Protein AF-A0A927IF12-F1 (afdb_monomer_lite)

Secondary structure (DSSP, 8-state):
-HHHHHHHHHHHHHHHHHHHTGGGHHHHHHTTTS--HHHHHHHHHHHHHHHHHHHHHHHH-TT---SHHHHHHHHHHHHHHHHHHHHHHTT---S---TTTTSS---SSHHHHHHHHHHHHHHHHHHHHHHHHHSS-------------

Structure (mmCIF, N/CA/C/O backbone):
data_AF-A0A927IF12-F1
#
_entry.id   AF-A0A927IF12-F1
#
loop_
_atom_site.group_PDB
_atom_site.id
_atom_site.type_symbol
_atom_site.label_atom_id
_atom_site.label_alt_id
_atom_site.label_comp_id
_atom_site.label_asym_id
_atom_site.label_entity_id
_atom_site.label_seq_id
_atom_site.pdbx_PDB_ins_code
_atom_site.Cartn_x
_atom_site.Cartn_y
_atom_site.Cartn_z
_atom_site.occupancy
_atom_site.B_iso_or_equiv
_atom_site.auth_seq_id
_atom_site.auth_comp_id
_atom_site.auth_asym_id
_atom_site.auth_atom_id
_atom_site.pdbx_PDB_model_num
ATOM 1 N N . MET A 1 1 ? -14.036 -6.854 15.368 1.00 79.25 1 MET A N 1
ATOM 2 C CA . MET A 1 1 ? -12.695 -7.073 15.957 1.00 79.25 1 MET A CA 1
ATOM 3 C C . MET A 1 1 ? -11.821 -7.892 15.028 1.00 79.25 1 MET A C 1
ATOM 5 O O . MET A 1 1 ? -10.801 -7.365 14.615 1.00 79.25 1 MET A O 1
ATOM 9 N N . VAL A 1 2 ? -12.256 -9.092 14.623 1.00 87.38 2 VAL A N 1
ATOM 10 C CA . VAL A 1 2 ? -11.513 -9.970 13.695 1.00 87.38 2 VAL A CA 1
ATOM 11 C C . VAL A 1 2 ? -11.032 -9.235 12.442 1.00 87.38 2 VAL A C 1
ATOM 13 O O . VAL A 1 2 ? -9.841 -9.237 12.179 1.00 87.38 2 VAL A O 1
ATOM 16 N N . LEU A 1 3 ? -11.915 -8.502 11.750 1.00 88.00 3 LEU A N 1
ATOM 17 C CA . LEU A 1 3 ? -11.535 -7.744 10.548 1.00 88.00 3 LEU A CA 1
ATOM 18 C C . LEU A 1 3 ? -10.362 -6.779 10.784 1.00 88.00 3 LEU A C 1
ATOM 20 O O . LEU A 1 3 ? -9.458 -6.708 9.969 1.00 88.00 3 LEU A O 1
ATOM 24 N N . ARG A 1 4 ? -10.350 -6.055 11.909 1.00 89.75 4 ARG A N 1
ATOM 25 C CA . ARG A 1 4 ? -9.255 -5.125 12.226 1.00 89.75 4 ARG A CA 1
ATOM 26 C C . ARG A 1 4 ? -7.958 -5.867 12.510 1.00 89.75 4 ARG A C 1
ATOM 28 O O . ARG A 1 4 ? -6.923 -5.412 12.063 1.00 89.75 4 ARG A O 1
ATOM 35 N N . LEU A 1 5 ? -8.014 -7.002 13.204 1.00 92.31 5 LEU A N 1
ATOM 36 C CA . LEU A 1 5 ? -6.824 -7.819 13.436 1.00 92.31 5 LEU A CA 1
ATOM 37 C C . LEU A 1 5 ? -6.264 -8.359 12.120 1.00 92.31 5 LEU A C 1
ATOM 39 O O . LEU A 1 5 ? -5.083 -8.189 11.871 1.00 92.31 5 LEU A O 1
ATOM 43 N N . VAL A 1 6 ? -7.119 -8.910 11.252 1.00 93.75 6 VAL A N 1
ATOM 44 C CA . VAL A 1 6 ? -6.713 -9.411 9.929 1.00 93.75 6 VAL A CA 1
ATOM 45 C C . VAL A 1 6 ? -6.096 -8.294 9.088 1.00 93.75 6 VAL A C 1
ATOM 47 O O . VAL A 1 6 ? -4.975 -8.442 8.615 1.00 93.75 6 VAL A O 1
ATOM 50 N N . LEU A 1 7 ? -6.781 -7.154 8.948 1.00 92.31 7 LEU A N 1
ATOM 51 C CA . LEU A 1 7 ? -6.256 -6.006 8.200 1.00 92.31 7 LEU A CA 1
ATOM 52 C C . LEU A 1 7 ? -4.972 -5.458 8.827 1.00 92.31 7 LEU A C 1
ATOM 54 O O . LEU A 1 7 ? -4.046 -5.103 8.108 1.00 92.31 7 LEU A O 1
ATOM 58 N N . GLY A 1 8 ? -4.908 -5.423 10.158 1.00 93.38 8 GLY A N 1
ATOM 59 C CA . GLY A 1 8 ? -3.729 -5.024 10.912 1.00 93.38 8 GLY A CA 1
ATOM 60 C C . GLY A 1 8 ? -2.528 -5.908 10.596 1.00 93.38 8 GLY A C 1
ATOM 61 O O . GLY A 1 8 ? -1.473 -5.398 10.242 1.00 93.38 8 GLY A O 1
ATOM 62 N N . THR A 1 9 ? -2.709 -7.229 10.643 1.00 95.12 9 THR A N 1
ATOM 63 C CA . THR A 1 9 ? -1.673 -8.206 10.294 1.00 95.12 9 THR A CA 1
ATOM 64 C C . THR A 1 9 ? -1.220 -8.044 8.850 1.00 95.12 9 THR A C 1
ATOM 66 O O . THR A 1 9 ? -0.019 -7.997 8.607 1.00 95.12 9 THR A O 1
ATOM 69 N N . VAL A 1 10 ? -2.155 -7.922 7.903 1.00 94.62 10 VAL A N 1
ATOM 70 C CA . VAL A 1 10 ? -1.831 -7.774 6.476 1.00 94.62 10 VAL A CA 1
ATOM 71 C C . VAL A 1 10 ? -1.027 -6.498 6.229 1.00 94.62 10 VAL A C 1
ATOM 73 O O . VAL A 1 10 ? 0.057 -6.577 5.667 1.00 94.62 10 VAL A O 1
ATOM 76 N N . PHE A 1 11 ? -1.496 -5.342 6.705 1.00 95.12 11 PHE A N 1
ATOM 77 C CA . PHE A 1 11 ? -0.823 -4.060 6.466 1.00 95.12 11 PHE A CA 1
ATOM 78 C C . PHE A 1 11 ? 0.522 -3.965 7.191 1.00 95.12 11 PHE A C 1
ATOM 80 O O . PHE A 1 11 ? 1.476 -3.415 6.654 1.00 95.12 11 PHE A O 1
ATOM 87 N N . THR A 1 12 ? 0.644 -4.540 8.390 1.00 95.69 12 THR A N 1
ATOM 88 C CA . THR A 1 12 ? 1.947 -4.633 9.056 1.00 95.69 12 THR A CA 1
ATOM 89 C C . THR A 1 12 ? 2.901 -5.554 8.294 1.00 95.69 12 THR A C 1
ATOM 91 O O . THR A 1 12 ? 4.072 -5.213 8.161 1.00 95.69 12 THR A O 1
ATOM 94 N N . ALA A 1 13 ? 2.431 -6.684 7.759 1.00 94.88 13 ALA A N 1
ATOM 95 C CA . ALA A 1 13 ? 3.263 -7.569 6.946 1.00 94.88 13 ALA A CA 1
ATOM 96 C C . ALA A 1 13 ? 3.709 -6.906 5.629 1.00 94.88 13 ALA A C 1
ATOM 98 O O . ALA A 1 13 ? 4.876 -7.032 5.264 1.00 94.88 13 ALA A O 1
ATOM 99 N N . MET A 1 14 ? 2.817 -6.160 4.965 1.00 95.00 14 MET A N 1
ATOM 100 C CA . MET A 1 14 ? 3.139 -5.344 3.787 1.00 95.00 14 MET A CA 1
ATOM 101 C C . MET A 1 14 ? 4.252 -4.342 4.104 1.00 95.00 14 MET A C 1
ATOM 103 O O . MET A 1 14 ? 5.325 -4.417 3.507 1.00 95.00 14 MET A O 1
ATOM 107 N N . ALA A 1 15 ? 4.057 -3.508 5.131 1.00 94.44 15 ALA A N 1
ATOM 108 C CA . ALA A 1 15 ? 5.033 -2.503 5.538 1.00 94.44 15 A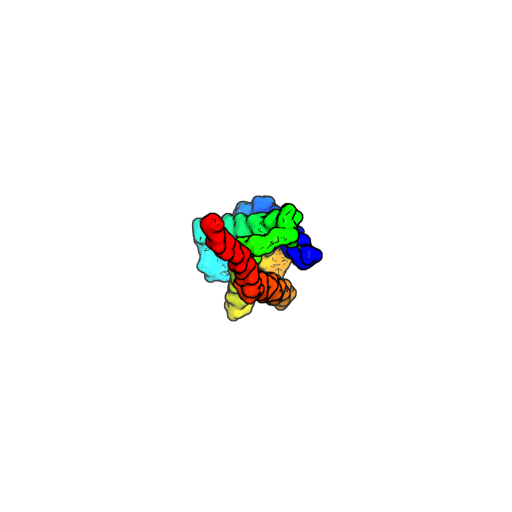LA A CA 1
ATOM 109 C C . ALA A 1 15 ? 6.395 -3.111 5.897 1.00 94.44 15 ALA A C 1
ATOM 111 O O . ALA A 1 15 ? 7.431 -2.557 5.543 1.00 94.44 15 ALA A O 1
ATOM 112 N N . VAL A 1 16 ? 6.415 -4.254 6.593 1.00 95.19 16 VAL A N 1
ATOM 113 C CA . VAL A 1 16 ? 7.663 -4.957 6.931 1.00 95.19 16 VAL A CA 1
ATOM 114 C C . VAL A 1 16 ? 8.372 -5.451 5.670 1.00 95.19 16 VAL A C 1
ATOM 116 O O . VAL A 1 16 ? 9.579 -5.249 5.547 1.00 95.19 16 VAL A O 1
ATOM 119 N N . GLY A 1 17 ? 7.642 -6.048 4.723 1.00 92.19 17 GLY A N 1
ATOM 120 C CA . GLY A 1 17 ? 8.201 -6.486 3.442 1.00 92.19 17 GLY A CA 1
ATOM 121 C C . GLY A 1 17 ? 8.776 -5.320 2.636 1.00 92.19 17 GLY A C 1
ATOM 122 O O . GLY A 1 17 ? 9.925 -5.375 2.201 1.00 92.19 17 GLY A O 1
ATOM 123 N N . GLN A 1 18 ? 8.017 -4.229 2.520 1.00 93.56 18 GLN A N 1
ATOM 124 C CA . GLN A 1 18 ? 8.438 -3.014 1.822 1.00 93.56 18 GLN A CA 1
ATOM 125 C C . GLN A 1 18 ? 9.640 -2.332 2.493 1.00 93.56 18 GLN A C 1
ATOM 127 O O . GLN A 1 18 ? 10.527 -1.840 1.799 1.00 93.56 18 GLN A O 1
ATOM 132 N N . LEU A 1 19 ? 9.705 -2.315 3.831 1.00 93.56 19 LEU A N 1
ATOM 133 C CA . LEU A 1 19 ? 10.829 -1.742 4.575 1.00 93.56 19 LEU A CA 1
ATOM 134 C C . LEU A 1 19 ? 12.099 -2.586 4.408 1.00 93.56 19 LEU A C 1
ATOM 136 O O . LEU A 1 19 ? 13.183 -2.039 4.216 1.00 93.56 19 LEU A O 1
ATOM 140 N N . ALA A 1 20 ? 11.966 -3.914 4.433 1.00 93.88 20 ALA A N 1
ATOM 141 C CA . ALA A 1 20 ? 13.078 -4.829 4.191 1.00 93.88 20 ALA A CA 1
ATOM 142 C C . ALA A 1 20 ? 13.621 -4.716 2.753 1.00 93.88 20 ALA A C 1
ATOM 144 O O . ALA A 1 20 ? 14.822 -4.862 2.540 1.00 93.88 20 ALA A O 1
ATOM 145 N N . SER A 1 21 ? 12.766 -4.384 1.780 1.00 91.62 21 SER A N 1
ATOM 146 C CA . SER A 1 21 ? 13.153 -4.148 0.385 1.00 91.62 21 SER A CA 1
ATOM 147 C C . SER A 1 21 ? 13.143 -2.667 -0.012 1.00 91.62 21 SER A C 1
ATOM 149 O O . SER A 1 21 ? 12.916 -2.349 -1.182 1.00 91.62 21 SER A O 1
ATOM 151 N N . PHE A 1 22 ? 13.372 -1.746 0.933 1.00 92.00 22 PHE A N 1
ATOM 152 C CA . PHE A 1 22 ? 13.194 -0.309 0.693 1.00 92.00 22 PHE A CA 1
ATOM 153 C C . PHE A 1 22 ? 14.011 0.208 -0.499 1.00 92.00 22 PHE A C 1
ATOM 155 O O . PHE A 1 22 ? 13.519 1.025 -1.269 1.00 92.00 22 PHE A O 1
ATOM 162 N N . GLY A 1 23 ? 15.225 -0.316 -0.700 1.00 90.06 23 GLY A N 1
ATOM 163 C CA . GLY A 1 23 ? 16.083 0.069 -1.826 1.00 90.06 23 GLY A CA 1
ATOM 164 C C . GLY A 1 23 ? 15.481 -0.210 -3.210 1.00 90.06 23 GLY A C 1
ATOM 165 O O . GLY A 1 23 ? 15.784 0.518 -4.145 1.00 90.06 23 GLY A O 1
ATOM 166 N N . ALA A 1 24 ? 14.601 -1.209 -3.333 1.00 90.31 24 ALA A N 1
ATOM 167 C CA . ALA A 1 24 ? 13.941 -1.576 -4.590 1.00 90.31 24 ALA A CA 1
ATOM 168 C C . ALA A 1 24 ? 12.571 -0.894 -4.778 1.00 90.31 24 ALA A C 1
ATOM 170 O O . ALA A 1 24 ? 12.043 -0.853 -5.886 1.00 90.31 24 ALA A O 1
ATOM 171 N N . MET A 1 25 ? 11.978 -0.346 -3.710 1.00 91.00 25 MET A N 1
ATOM 172 C CA . MET A 1 25 ? 10.635 0.244 -3.760 1.00 91.00 25 MET A CA 1
ATOM 173 C C . MET A 1 25 ? 10.495 1.413 -4.748 1.00 91.00 25 MET A C 1
ATOM 175 O O . MET A 1 25 ? 9.490 1.440 -5.45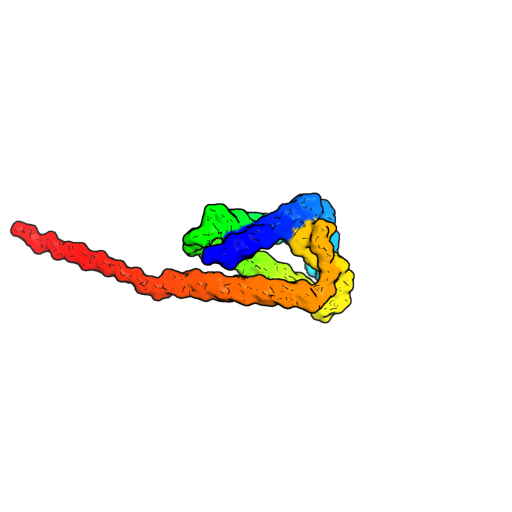7 1.00 91.00 25 MET A O 1
ATOM 179 N N . PRO A 1 26 ? 11.445 2.365 -4.852 1.00 92.12 26 PRO A N 1
ATOM 180 C CA . PRO A 1 26 ? 11.329 3.452 -5.821 1.00 92.12 26 PRO A CA 1
ATOM 181 C C . PRO A 1 26 ? 11.270 2.955 -7.267 1.00 92.12 26 PRO A C 1
ATOM 183 O O . PRO A 1 26 ? 10.508 3.501 -8.054 1.00 92.12 26 PRO A O 1
ATOM 186 N N . GLU A 1 27 ? 12.025 1.908 -7.605 1.00 91.31 27 GLU A N 1
ATOM 187 C CA . GLU A 1 27 ? 12.020 1.307 -8.943 1.00 91.31 27 GLU A CA 1
ATOM 188 C C . GLU A 1 27 ? 10.704 0.569 -9.220 1.00 91.31 27 GLU A C 1
ATOM 190 O O . GLU A 1 27 ? 10.095 0.761 -10.270 1.00 91.31 27 GLU A O 1
ATOM 195 N N . ILE A 1 28 ? 10.197 -0.181 -8.234 1.00 91.00 28 ILE A N 1
ATOM 196 C CA . ILE A 1 28 ? 8.878 -0.829 -8.312 1.00 91.00 28 ILE A CA 1
ATOM 197 C C . ILE A 1 28 ? 7.769 0.209 -8.538 1.00 91.00 28 ILE A C 1
ATOM 199 O O . ILE A 1 28 ? 6.886 0.007 -9.366 1.00 91.00 28 ILE A O 1
ATOM 203 N N . LEU A 1 29 ? 7.807 1.337 -7.823 1.00 91.56 29 LEU A N 1
ATOM 204 C CA . LEU A 1 29 ? 6.822 2.409 -7.986 1.00 91.56 29 LEU A CA 1
ATOM 205 C C . LEU A 1 29 ? 7.015 3.198 -9.287 1.00 91.56 29 LEU A C 1
ATOM 207 O O . LEU A 1 29 ? 6.030 3.661 -9.858 1.00 91.56 29 LEU A O 1
ATOM 211 N N . ALA A 1 30 ? 8.247 3.328 -9.778 1.00 92.06 30 ALA A N 1
ATOM 212 C CA . ALA A 1 30 ? 8.529 3.942 -11.071 1.00 92.06 30 ALA A CA 1
ATOM 213 C C . ALA A 1 30 ? 8.000 3.097 -12.241 1.00 92.06 30 ALA A C 1
ATOM 215 O O . ALA A 1 30 ? 7.563 3.665 -13.238 1.00 92.06 30 ALA A O 1
ATOM 216 N N . ALA A 1 31 ? 7.922 1.767 -12.097 1.00 91.19 31 ALA A N 1
ATOM 217 C CA . ALA A 1 31 ? 7.326 0.873 -13.099 1.00 91.19 31 ALA A CA 1
ATOM 218 C C . ALA A 1 31 ? 5.832 1.148 -13.366 1.00 91.19 31 ALA A C 1
ATOM 220 O O . ALA A 1 31 ? 5.287 0.720 -14.380 1.00 91.19 31 ALA A O 1
ATOM 221 N N . TYR A 1 32 ? 5.161 1.876 -12.470 1.00 89.62 32 TYR A N 1
ATOM 222 C CA . TYR A 1 32 ? 3.794 2.349 -12.678 1.00 89.62 32 TYR A CA 1
ATOM 223 C C . TYR A 1 32 ? 3.707 3.609 -13.557 1.00 89.62 32 TYR A C 1
ATOM 225 O O . TYR A 1 32 ? 2.595 4.024 -13.879 1.00 89.62 32 TYR A O 1
ATOM 233 N N . GLU A 1 33 ? 4.835 4.229 -13.926 1.00 91.56 33 GLU A N 1
ATOM 234 C CA . GLU A 1 33 ? 4.924 5.407 -14.807 1.00 91.56 33 GLU A CA 1
ATOM 235 C C . GLU A 1 33 ? 4.048 6.596 -14.345 1.00 91.56 33 GLU A C 1
ATOM 237 O O . GLU A 1 33 ? 3.410 7.299 -15.138 1.00 91.56 33 GLU A O 1
ATOM 242 N N . VAL A 1 34 ? 3.956 6.799 -13.025 1.00 90.06 34 VAL A N 1
ATOM 243 C CA . VAL A 1 34 ? 3.249 7.944 -12.408 1.00 90.06 34 VAL A CA 1
ATOM 244 C C . VAL A 1 34 ? 4.223 8.905 -11.735 1.00 90.06 34 VAL A C 1
ATOM 246 O O . VAL A 1 34 ? 4.025 10.118 -11.776 1.00 90.06 34 VAL A O 1
ATOM 249 N N . VAL A 1 35 ? 5.261 8.370 -11.095 1.00 90.12 35 VAL A N 1
ATOM 250 C CA . VAL A 1 35 ? 6.277 9.130 -10.364 1.00 90.12 35 VAL A CA 1
ATOM 251 C C . VAL A 1 35 ? 7.652 8.534 -10.624 1.00 90.12 35 VAL A C 1
ATOM 253 O O . VAL A 1 35 ? 7.784 7.324 -10.771 1.00 90.12 35 VAL A O 1
ATOM 256 N N . GLU A 1 36 ? 8.681 9.376 -10.621 1.00 90.25 36 GLU A N 1
ATOM 257 C CA . GLU A 1 36 ? 10.068 8.968 -10.853 1.00 90.25 36 GLU A CA 1
ATOM 258 C C . GLU A 1 36 ? 11.013 9.610 -9.828 1.00 90.25 36 GLU A C 1
ATOM 260 O O . GLU A 1 36 ? 10.677 10.594 -9.156 1.00 90.25 36 GLU A O 1
ATOM 265 N N . GLY A 1 37 ? 12.215 9.040 -9.697 1.00 90.31 37 GLY A N 1
ATOM 266 C CA . GLY A 1 37 ? 13.291 9.576 -8.863 1.00 90.31 37 GLY A CA 1
ATOM 267 C C . GLY A 1 37 ? 12.859 9.852 -7.418 1.00 90.31 37 GLY A C 1
ATOM 268 O O . GLY A 1 37 ? 12.282 9.000 -6.743 1.00 90.31 37 GLY A O 1
ATOM 269 N N . GLY A 1 38 ? 13.123 11.068 -6.930 1.00 90.12 38 GLY A N 1
ATOM 270 C CA . GLY A 1 38 ? 12.808 11.455 -5.550 1.00 90.12 38 GLY A CA 1
ATOM 271 C C . GLY A 1 38 ? 11.315 11.390 -5.197 1.00 90.12 38 GLY A C 1
ATOM 272 O O . GLY A 1 38 ? 10.978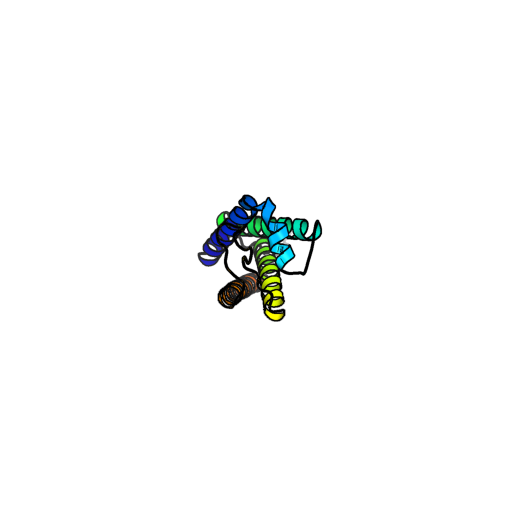 11.117 -4.044 1.00 90.12 38 GLY A O 1
ATOM 273 N N . ALA A 1 39 ? 10.417 11.581 -6.170 1.00 92.12 39 ALA A N 1
ATOM 274 C CA . ALA A 1 39 ? 8.975 11.481 -5.944 1.00 92.12 39 ALA A CA 1
ATOM 275 C C . ALA A 1 39 ? 8.535 10.029 -5.695 1.00 92.12 39 ALA A C 1
ATOM 277 O O . ALA A 1 39 ? 7.702 9.787 -4.822 1.00 92.12 39 ALA A O 1
ATOM 278 N N . ALA A 1 40 ? 9.143 9.062 -6.392 1.00 91.25 40 ALA A N 1
ATOM 279 C CA . ALA A 1 40 ? 8.910 7.638 -6.150 1.00 91.25 40 ALA A CA 1
ATOM 280 C C . ALA A 1 40 ? 9.386 7.223 -4.749 1.00 91.25 40 ALA A C 1
ATOM 282 O O . ALA A 1 40 ? 8.675 6.517 -4.035 1.00 91.25 40 ALA A O 1
ATOM 283 N N . THR A 1 41 ? 10.534 7.738 -4.297 1.00 93.12 41 THR A N 1
ATOM 284 C CA . THR A 1 41 ? 11.017 7.512 -2.926 1.00 93.12 41 THR A CA 1
ATOM 285 C C . THR A 1 41 ? 10.077 8.107 -1.880 1.00 93.12 41 THR A C 1
ATOM 287 O O . THR A 1 41 ? 9.747 7.444 -0.898 1.00 93.12 41 THR A O 1
ATOM 290 N N . ALA A 1 42 ? 9.605 9.341 -2.079 1.00 94.75 42 ALA A N 1
ATOM 291 C CA . ALA A 1 42 ? 8.645 9.965 -1.170 1.00 94.75 42 ALA A CA 1
ATOM 292 C C . ALA A 1 42 ? 7.323 9.179 -1.103 1.00 94.75 42 ALA A C 1
ATOM 294 O O . ALA A 1 42 ? 6.760 9.000 -0.018 1.00 94.75 42 ALA A O 1
ATOM 295 N N . LEU A 1 43 ? 6.849 8.665 -2.243 1.00 92.94 43 LEU A N 1
ATOM 296 C CA . LEU A 1 43 ? 5.676 7.797 -2.304 1.00 92.94 43 LEU A CA 1
ATOM 297 C C . LEU A 1 43 ? 5.907 6.477 -1.554 1.00 92.94 43 LEU A C 1
ATOM 299 O O . LEU A 1 43 ? 5.054 6.097 -0.754 1.00 92.94 43 LEU A O 1
ATOM 303 N N . ALA A 1 44 ? 7.067 5.831 -1.730 1.00 93.88 44 ALA A N 1
ATOM 304 C CA . ALA A 1 44 ? 7.431 4.618 -0.995 1.00 93.88 44 ALA A CA 1
ATOM 305 C C . ALA A 1 44 ? 7.401 4.849 0.520 1.00 93.88 44 ALA A C 1
ATOM 307 O O . ALA A 1 44 ? 6.744 4.111 1.249 1.00 93.88 44 ALA A O 1
ATOM 308 N N . VAL A 1 45 ? 8.049 5.917 0.999 1.00 95.75 45 VAL A N 1
ATOM 309 C CA . VAL A 1 45 ? 8.041 6.280 2.425 1.00 95.75 45 VAL A CA 1
ATOM 310 C C . VAL A 1 45 ? 6.615 6.519 2.926 1.00 95.75 45 VAL A C 1
ATOM 312 O O . VAL A 1 45 ? 6.262 6.060 4.011 1.00 95.75 45 VAL A O 1
ATOM 315 N N . THR A 1 46 ? 5.785 7.208 2.138 1.00 95.12 46 THR A N 1
ATOM 316 C CA . THR A 1 46 ? 4.393 7.519 2.498 1.00 95.12 46 THR A CA 1
ATOM 317 C C . THR A 1 46 ? 3.542 6.256 2.628 1.00 95.12 46 THR A C 1
ATOM 319 O O . THR A 1 46 ? 2.808 6.122 3.609 1.00 95.12 46 THR A O 1
ATOM 322 N N . LEU A 1 47 ? 3.656 5.328 1.674 1.00 93.81 47 LEU A N 1
ATOM 323 C CA . LEU A 1 47 ? 2.944 4.049 1.699 1.00 93.81 47 LEU A CA 1
ATOM 324 C C . LEU A 1 47 ? 3.379 3.208 2.902 1.00 93.81 47 LEU A C 1
ATOM 326 O O . LEU A 1 47 ? 2.532 2.868 3.725 1.00 93.81 47 LEU A O 1
ATOM 330 N N . ILE A 1 48 ? 4.687 2.997 3.082 1.00 95.06 48 ILE A N 1
ATOM 331 C CA . ILE A 1 48 ? 5.240 2.208 4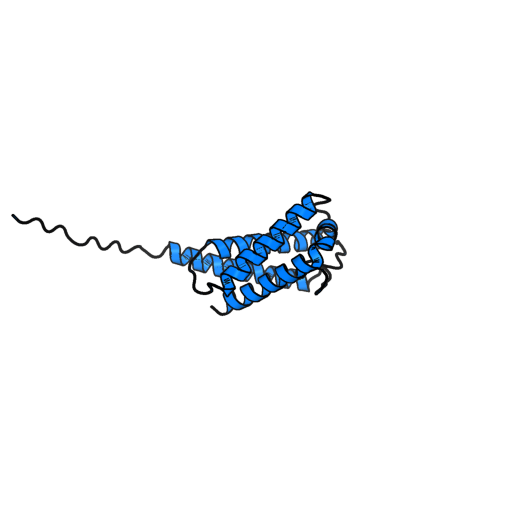.194 1.00 95.06 48 ILE A CA 1
ATOM 332 C C . ILE A 1 48 ? 4.810 2.785 5.543 1.00 95.06 48 ILE A C 1
ATOM 334 O O . ILE A 1 48 ? 4.349 2.060 6.427 1.00 95.06 48 ILE A O 1
ATOM 338 N N . ALA A 1 49 ? 4.939 4.103 5.722 1.00 96.12 49 ALA A N 1
ATOM 339 C CA . ALA A 1 49 ? 4.555 4.759 6.964 1.00 96.12 49 ALA A CA 1
ATOM 340 C C . ALA A 1 49 ? 3.046 4.642 7.214 1.00 96.12 49 ALA A C 1
ATOM 342 O O . ALA A 1 49 ? 2.632 4.328 8.330 1.00 96.12 49 ALA A O 1
ATOM 343 N N . GLY A 1 50 ? 2.222 4.865 6.187 1.00 94.12 50 GLY A N 1
ATOM 344 C CA . GLY A 1 50 ? 0.771 4.729 6.278 1.00 94.12 50 GLY A CA 1
ATOM 345 C C . GLY A 1 50 ? 0.353 3.313 6.670 1.00 94.12 50 GLY A C 1
ATOM 346 O O . GLY A 1 50 ? -0.426 3.142 7.612 1.00 94.12 50 GLY A O 1
ATOM 347 N N . GLU A 1 51 ? 0.919 2.310 6.001 1.00 95.88 51 GLU A N 1
ATOM 348 C CA . GLU A 1 51 ? 0.667 0.896 6.259 1.00 95.88 51 GLU A CA 1
ATOM 349 C C . GLU A 1 51 ? 1.076 0.475 7.665 1.00 95.88 51 GLU A C 1
ATOM 351 O O . GLU A 1 51 ? 0.286 -0.138 8.390 1.00 95.88 51 GLU A O 1
ATOM 356 N N . LEU A 1 52 ? 2.279 0.865 8.091 1.00 95.12 52 LEU A N 1
ATOM 357 C CA . LEU A 1 52 ? 2.789 0.542 9.415 1.00 95.12 52 LEU A CA 1
ATOM 358 C C . LEU A 1 52 ? 1.938 1.199 10.505 1.00 95.12 52 LEU A C 1
ATOM 360 O O . LEU A 1 52 ? 1.545 0.536 11.467 1.00 95.12 52 LEU A O 1
ATOM 364 N N . LEU A 1 53 ? 1.603 2.483 10.343 1.00 94.62 53 LEU A N 1
ATOM 365 C CA . LEU A 1 53 ? 0.791 3.226 11.305 1.00 94.62 53 LEU A CA 1
ATOM 366 C C . LEU A 1 53 ? -0.603 2.617 11.452 1.00 94.62 53 LEU A C 1
ATOM 368 O O . LEU A 1 53 ? -1.032 2.356 12.578 1.00 94.62 53 LEU A O 1
ATOM 372 N N . CYS A 1 54 ? -1.327 2.373 10.352 1.00 93.69 54 CYS A N 1
ATOM 373 C CA . CYS A 1 54 ? -2.665 1.792 10.465 1.00 93.69 54 CYS A CA 1
ATOM 374 C C . CYS A 1 54 ? -2.626 0.319 10.888 1.00 93.69 54 CYS A C 1
ATOM 376 O O . CYS A 1 54 ? -3.467 -0.097 11.689 1.00 93.69 54 CYS A O 1
ATOM 378 N N . GLY A 1 55 ? -1.635 -0.443 10.416 1.00 92.81 55 GLY A N 1
ATOM 379 C CA . GLY A 1 55 ? -1.448 -1.850 10.747 1.00 92.81 55 GLY A CA 1
ATOM 380 C C . GLY A 1 55 ? -1.210 -2.052 12.242 1.00 92.81 55 GLY A C 1
ATOM 381 O O . GLY A 1 55 ? -2.005 -2.704 12.927 1.00 92.81 55 GLY A O 1
ATOM 382 N N . LEU A 1 56 ? -0.191 -1.376 12.786 1.00 94.69 56 LEU A N 1
ATOM 383 C CA . LEU A 1 56 ? 0.125 -1.424 14.214 1.00 94.69 56 LEU A CA 1
ATOM 384 C C . LEU A 1 56 ? -1.021 -0.885 15.066 1.00 94.69 56 LEU A C 1
ATOM 386 O O . LEU A 1 56 ? -1.319 -1.449 16.117 1.00 94.69 56 LEU A O 1
ATOM 390 N N . TRP A 1 57 ? -1.715 0.168 14.625 1.00 93.25 57 TRP A N 1
ATOM 391 C CA . TRP A 1 57 ? -2.859 0.679 15.375 1.00 93.25 57 TRP A CA 1
ATOM 392 C C . TRP A 1 57 ? -3.986 -0.350 15.473 1.00 93.25 57 TRP A C 1
ATOM 394 O O . TRP A 1 57 ? -4.563 -0.537 16.548 1.00 93.25 57 TRP A O 1
ATOM 404 N N . PHE A 1 58 ? -4.315 -1.033 14.375 1.00 92.00 58 PHE A N 1
ATOM 405 C CA . PHE A 1 58 ? -5.343 -2.067 14.393 1.00 92.00 58 PHE A CA 1
ATOM 406 C C . PHE A 1 58 ? -4.941 -3.300 15.209 1.00 92.00 58 PHE A C 1
ATOM 408 O O . PHE A 1 58 ? -5.821 -3.895 15.835 1.00 92.00 58 PHE A O 1
ATOM 415 N N . LEU A 1 59 ? -3.651 -3.642 15.269 1.00 92.88 59 LEU A N 1
ATOM 416 C CA . LEU A 1 59 ? -3.133 -4.746 16.085 1.00 92.88 59 LEU A CA 1
ATOM 417 C C . LEU A 1 59 ? -3.071 -4.412 17.579 1.00 9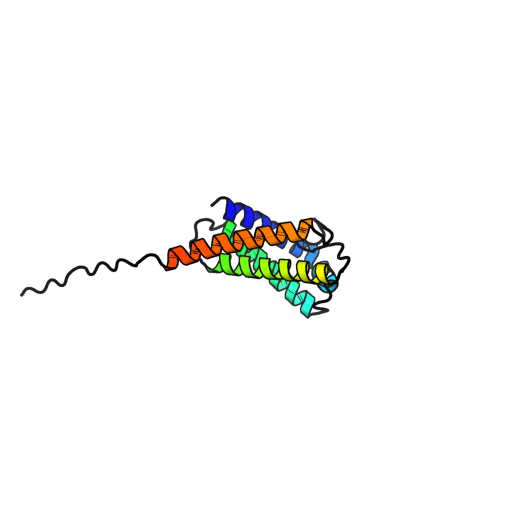2.88 59 LEU A C 1
ATOM 419 O O . LEU A 1 59 ? -3.546 -5.186 18.407 1.00 92.88 59 LEU A O 1
ATOM 423 N N . LEU A 1 60 ? -2.522 -3.249 17.933 1.00 92.38 60 LEU A N 1
ATOM 424 C CA . LEU A 1 60 ? -2.317 -2.837 19.324 1.00 92.38 60 LEU A CA 1
ATOM 425 C C . LEU A 1 60 ? -3.602 -2.318 19.971 1.00 92.38 60 LEU A C 1
ATOM 427 O O . LEU A 1 60 ? -3.803 -2.452 21.178 1.00 92.38 60 LEU A O 1
ATOM 431 N N . ARG A 1 61 ? -4.488 -1.695 19.186 1.00 88.75 61 ARG A N 1
ATOM 432 C CA . ARG A 1 61 ? -5.738 -1.097 19.675 1.00 88.75 61 ARG A CA 1
ATOM 433 C C . ARG A 1 61 ? -6.947 -1.499 18.818 1.00 88.75 61 ARG A C 1
ATOM 435 O O . ARG A 1 61 ? -7.702 -0.626 18.375 1.00 88.75 61 ARG A O 1
ATOM 442 N N . PRO A 1 62 ? -7.243 -2.805 18.661 1.00 82.94 62 PRO A N 1
ATOM 443 C CA . PRO A 1 62 ? -8.328 -3.290 17.800 1.00 82.94 62 PRO A CA 1
ATOM 444 C C . PRO A 1 62 ? -9.703 -2.765 18.229 1.00 82.94 62 PRO A C 1
ATOM 446 O O . PRO A 1 62 ? -10.593 -2.572 17.395 1.00 82.94 62 PRO A O 1
ATOM 449 N N . ARG A 1 63 ? -9.871 -2.486 19.529 1.00 80.19 63 ARG A N 1
ATOM 450 C CA . ARG A 1 63 ? -11.103 -1.958 20.132 1.00 80.19 63 ARG A CA 1
ATOM 451 C C . ARG A 1 63 ? -11.268 -0.441 20.037 1.00 80.19 63 ARG A C 1
ATOM 453 O O . ARG A 1 63 ? -12.329 0.060 20.385 1.00 80.19 63 ARG A O 1
ATOM 460 N N . SER A 1 64 ? -10.265 0.295 19.561 1.00 78.88 64 SER A N 1
ATOM 461 C CA . SER A 1 64 ? -10.319 1.759 19.534 1.00 78.88 64 SER A CA 1
ATOM 462 C C . SER A 1 64 ? -11.394 2.287 18.578 1.00 78.88 64 SER A C 1
ATOM 464 O O . SER A 1 64 ? -11.450 1.897 17.412 1.00 78.88 64 SER A O 1
ATOM 466 N N . SER A 1 65 ? -12.215 3.229 19.035 1.00 74.38 65 SER A N 1
ATOM 467 C CA . SER A 1 65 ? -13.175 3.958 18.189 1.00 74.38 65 SER A CA 1
ATOM 468 C C . SER A 1 65 ? -12.530 5.109 17.402 1.00 74.38 65 SER A C 1
ATOM 470 O O . SER A 1 65 ? -13.234 5.908 16.784 1.00 74.38 65 SER A O 1
ATOM 472 N N . ALA A 1 66 ? -11.195 5.218 17.420 1.00 82.62 66 ALA A N 1
ATOM 473 C CA . ALA A 1 66 ? -10.471 6.255 16.698 1.00 82.62 66 ALA A CA 1
ATOM 474 C C . ALA A 1 66 ? -10.754 6.180 15.190 1.00 82.62 66 ALA A C 1
ATOM 476 O O . ALA A 1 66 ? -10.683 5.117 14.570 1.00 82.62 66 ALA A O 1
ATOM 477 N N . ARG A 1 67 ? -11.058 7.340 14.601 1.00 86.25 67 ARG A N 1
ATOM 478 C CA . ARG A 1 67 ? -11.351 7.479 13.166 1.00 86.25 67 ARG A CA 1
ATOM 479 C C . ARG A 1 67 ? -10.079 7.523 12.323 1.00 86.25 67 ARG A C 1
ATOM 481 O O . ARG A 1 67 ? -10.082 7.050 11.195 1.00 86.25 67 ARG A O 1
ATOM 488 N N . THR A 1 68 ? -9.000 8.058 12.889 1.00 88.69 68 THR A N 1
ATOM 489 C CA . THR A 1 68 ? -7.696 8.244 12.242 1.00 88.69 68 THR A CA 1
ATOM 490 C C . THR A 1 68 ? -7.157 6.987 11.548 1.00 88.69 68 THR A C 1
ATOM 492 O O . THR A 1 68 ? -6.931 7.065 10.345 1.00 88.69 68 THR A O 1
ATOM 495 N N . PRO A 1 69 ? -7.018 5.814 12.203 1.00 88.56 69 PRO A N 1
ATOM 496 C CA . PRO A 1 69 ? -6.474 4.620 11.541 1.00 88.56 69 PRO A CA 1
ATOM 497 C C . PRO A 1 69 ? -7.346 4.122 10.381 1.00 88.56 69 PRO A C 1
ATOM 499 O O . PRO A 1 69 ? -6.825 3.575 9.418 1.00 88.56 69 PRO A O 1
ATOM 502 N N . VAL A 1 70 ? -8.667 4.342 10.440 1.00 91.06 70 VAL A N 1
ATOM 503 C CA . VAL A 1 70 ? -9.588 3.983 9.350 1.00 91.06 70 VAL A CA 1
ATOM 504 C C . VAL A 1 70 ? -9.367 4.884 8.137 1.00 91.06 70 VAL A C 1
ATOM 506 O O . VAL A 1 70 ? -9.370 4.397 7.010 1.00 91.06 70 VAL A O 1
ATOM 509 N N . TRP A 1 71 ? -9.149 6.182 8.357 1.00 93.06 71 TRP A N 1
ATOM 510 C CA . TRP A 1 71 ? -8.836 7.120 7.279 1.00 93.06 71 TRP A CA 1
ATOM 511 C C . TRP A 1 71 ? -7.474 6.845 6.647 1.00 93.06 71 TRP A C 1
ATOM 513 O O . TRP A 1 71 ? -7.392 6.823 5.424 1.00 93.06 71 TRP A O 1
ATOM 523 N N . VAL A 1 72 ? -6.446 6.566 7.455 1.00 94.00 72 VAL A N 1
ATOM 524 C CA . VAL A 1 72 ? -5.115 6.187 6.952 1.00 94.00 72 VAL A CA 1
ATOM 525 C C . VAL A 1 72 ? -5.208 4.915 6.108 1.00 94.00 72 VAL A C 1
ATOM 527 O O . VAL A 1 72 ? -4.801 4.929 4.952 1.00 94.00 72 VAL A O 1
ATOM 530 N N . TYR A 1 73 ? -5.845 3.862 6.630 1.00 94.06 73 TYR A N 1
ATOM 531 C CA . TYR A 1 73 ? -6.097 2.621 5.889 1.00 94.06 73 TYR A CA 1
ATOM 532 C C . TYR A 1 73 ? -6.823 2.866 4.559 1.00 94.06 73 TYR A C 1
ATOM 534 O O . TYR A 1 73 ? -6.439 2.320 3.526 1.00 94.06 73 TYR A O 1
ATOM 542 N N . THR A 1 74 ? -7.857 3.712 4.572 1.00 94.81 74 THR A N 1
ATOM 543 C CA . THR A 1 74 ? -8.615 4.054 3.361 1.00 94.81 74 THR A CA 1
ATOM 544 C C . THR A 1 74 ? -7.726 4.765 2.344 1.00 94.81 74 THR A C 1
ATOM 546 O O . THR A 1 74 ? -7.751 4.407 1.173 1.00 94.81 74 THR A O 1
ATOM 549 N N . GLY A 1 75 ? -6.938 5.753 2.778 1.00 95.31 75 GLY A N 1
ATOM 550 C CA . GLY A 1 75 ? -6.043 6.507 1.900 1.00 95.31 75 GLY A CA 1
ATOM 551 C C . GLY A 1 75 ? -4.987 5.619 1.249 1.00 95.31 75 GLY A C 1
ATOM 552 O O . GLY A 1 75 ? -4.819 5.665 0.037 1.00 95.31 75 GLY A O 1
ATOM 553 N N . VAL A 1 76 ? -4.343 4.752 2.034 1.00 95.00 76 V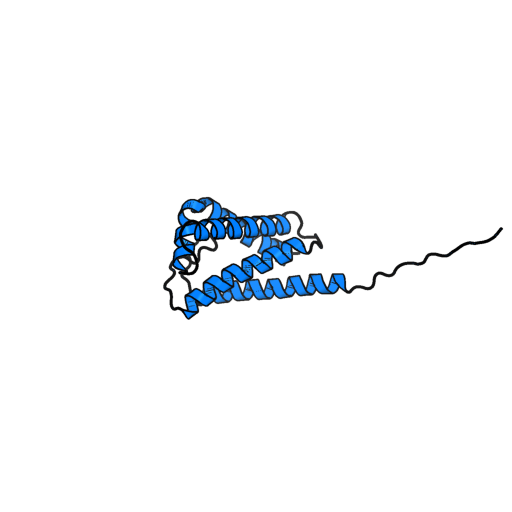AL A N 1
ATOM 554 C CA . VAL A 1 76 ? -3.364 3.781 1.523 1.00 95.00 76 VAL A CA 1
ATOM 555 C C . VAL A 1 76 ? -4.012 2.807 0.538 1.00 95.00 76 VAL A C 1
ATOM 557 O O . VAL A 1 76 ? -3.487 2.601 -0.550 1.00 95.00 76 VAL A O 1
ATOM 560 N N . SER A 1 77 ? -5.185 2.259 0.874 1.00 95.19 77 SER A N 1
ATOM 561 C CA . SER A 1 77 ? -5.905 1.337 -0.019 1.00 95.19 77 SER A CA 1
ATOM 562 C C . SER A 1 77 ? -6.295 2.011 -1.339 1.00 95.19 77 SER A C 1
ATOM 564 O O . SER A 1 77 ? -6.232 1.388 -2.392 1.00 95.19 77 SER A O 1
ATOM 566 N N . LEU A 1 78 ? -6.682 3.291 -1.300 1.00 95.94 78 LEU A N 1
ATOM 567 C CA . LEU A 1 78 ? -6.986 4.072 -2.502 1.00 95.94 78 LEU A CA 1
ATOM 568 C C . LEU A 1 78 ? -5.743 4.349 -3.347 1.00 95.94 78 LEU A C 1
ATOM 570 O O . LEU A 1 78 ? -5.848 4.338 -4.569 1.00 95.94 78 LEU A O 1
ATOM 574 N N . LEU A 1 79 ? -4.590 4.598 -2.723 1.00 94.94 79 LEU A N 1
ATOM 575 C CA . LEU A 1 79 ? -3.332 4.795 -3.441 1.00 94.94 79 LEU A CA 1
ATOM 576 C C . LEU A 1 79 ? -2.924 3.522 -4.184 1.00 94.94 79 LEU A C 1
ATOM 578 O O . LEU A 1 79 ? -2.700 3.587 -5.390 1.00 94.94 79 LEU A O 1
ATOM 582 N N . TRP A 1 80 ? -2.905 2.374 -3.500 1.00 94.06 80 TRP A N 1
ATOM 583 C CA . TRP A 1 80 ? -2.591 1.087 -4.128 1.00 94.06 80 TRP A CA 1
ATOM 584 C C . TRP A 1 80 ? -3.568 0.735 -5.246 1.00 94.06 80 TRP A C 1
ATOM 586 O O . TRP A 1 80 ? -3.143 0.526 -6.380 1.00 94.06 80 TRP A O 1
ATOM 596 N N . ALA A 1 81 ? -4.872 0.801 -4.967 1.00 94.44 81 ALA A N 1
ATOM 597 C CA . ALA A 1 81 ? -5.895 0.549 -5.975 1.00 94.44 81 ALA A CA 1
ATOM 598 C C . ALA A 1 81 ? -5.786 1.520 -7.160 1.00 94.44 81 ALA A C 1
ATOM 600 O O . ALA A 1 81 ? -5.982 1.127 -8.305 1.00 94.44 81 ALA A O 1
ATOM 601 N N . GLY A 1 82 ? -5.460 2.789 -6.902 1.00 94.50 82 GLY A N 1
ATOM 602 C CA . GLY A 1 82 ? -5.251 3.800 -7.933 1.00 94.50 82 GLY A CA 1
ATOM 603 C C . GLY A 1 82 ? -4.076 3.455 -8.844 1.00 94.50 82 GLY A C 1
ATOM 604 O O . GLY A 1 82 ? -4.239 3.495 -10.062 1.00 94.50 82 GLY A O 1
ATOM 605 N N . LEU A 1 83 ? -2.933 3.066 -8.268 1.00 92.50 83 LEU A N 1
ATOM 606 C CA . LEU A 1 83 ? -1.750 2.607 -9.004 1.00 92.50 83 LEU A CA 1
ATOM 607 C C . LEU A 1 83 ? -2.038 1.334 -9.813 1.00 92.50 83 LEU A C 1
ATOM 609 O O . LEU A 1 83 ? -1.687 1.263 -10.991 1.00 92.50 83 LEU A O 1
ATOM 613 N N . ALA A 1 84 ? -2.726 0.358 -9.223 1.00 92.62 84 ALA A N 1
ATOM 614 C CA . ALA A 1 84 ? -3.077 -0.886 -9.897 1.00 92.62 84 ALA A CA 1
ATOM 615 C C . ALA A 1 84 ? -4.060 -0.657 -11.055 1.00 92.62 84 ALA A C 1
ATOM 617 O O . ALA A 1 84 ? -3.822 -1.115 -12.173 1.00 92.62 84 ALA A O 1
ATOM 618 N N . VAL A 1 85 ? -5.144 0.090 -10.819 1.00 94.25 85 VAL A N 1
ATOM 619 C CA . VAL A 1 85 ? -6.153 0.400 -11.842 1.00 94.25 85 VAL A CA 1
ATOM 620 C C . VAL A 1 85 ? -5.540 1.208 -12.976 1.00 94.25 85 VAL A C 1
ATOM 622 O O . VAL A 1 85 ? -5.769 0.872 -14.135 1.00 94.25 85 VAL A O 1
ATOM 625 N N . GLN A 1 86 ? -4.749 2.245 -12.680 1.00 95.50 86 GLN A N 1
ATOM 626 C CA . GLN A 1 86 ? -4.130 3.033 -13.747 1.00 95.50 86 GLN A CA 1
ATOM 627 C C . GLN A 1 86 ? -3.161 2.180 -14.577 1.00 95.50 86 GLN A C 1
ATOM 629 O O . GLN A 1 86 ? -3.236 2.222 -15.805 1.00 95.50 86 GLN A O 1
ATOM 634 N N . GLY A 1 87 ? -2.328 1.351 -13.932 1.00 91.12 87 GLY A N 1
ATOM 635 C CA . GLY A 1 87 ? -1.349 0.526 -14.637 1.00 91.12 87 GLY A CA 1
ATOM 636 C C . GLY A 1 87 ? -2.035 -0.515 -15.513 1.00 91.12 87 GLY A C 1
ATOM 637 O O . GLY A 1 87 ? -1.659 -0.712 -16.665 1.00 91.12 87 GLY A O 1
ATOM 638 N N . PHE A 1 88 ? -3.123 -1.099 -15.007 1.00 91.94 88 PHE A N 1
ATOM 639 C CA . PHE A 1 88 ? -3.942 -2.046 -15.750 1.00 91.94 88 PHE A CA 1
ATOM 640 C C . PHE A 1 88 ? -4.638 -1.398 -16.952 1.00 91.94 88 PHE A C 1
ATOM 642 O O . PHE A 1 88 ? -4.615 -1.956 -18.046 1.00 91.94 88 PHE A O 1
ATOM 649 N N . LEU A 1 89 ? -5.222 -0.205 -16.785 1.00 92.69 89 LEU A N 1
ATOM 650 C CA . LEU A 1 89 ? -5.872 0.528 -17.879 1.00 92.69 89 LEU A CA 1
ATOM 651 C C . LEU A 1 89 ? -4.881 0.971 -18.963 1.00 92.69 89 LEU A C 1
ATOM 653 O O . LEU A 1 89 ? -5.260 1.069 -20.128 1.00 92.69 89 LEU A O 1
ATOM 657 N N . ARG A 1 90 ? -3.622 1.222 -18.591 1.00 92.31 90 ARG A N 1
ATOM 658 C CA . ARG A 1 90 ? -2.523 1.518 -19.522 1.00 92.31 90 ARG A CA 1
ATOM 659 C C . ARG A 1 90 ? -1.898 0.266 -20.145 1.00 92.31 90 ARG A C 1
ATOM 661 O O . ARG A 1 90 ? -1.083 0.398 -21.051 1.00 92.31 90 ARG A O 1
ATOM 668 N N . GLY A 1 91 ? -2.270 -0.931 -19.688 1.00 90.19 91 GLY A N 1
ATOM 669 C CA . GLY A 1 91 ? -1.690 -2.189 -20.159 1.00 90.19 91 GLY A CA 1
ATOM 670 C C . GLY A 1 91 ? -0.230 -2.392 -19.743 1.00 90.19 91 GLY A C 1
ATOM 671 O O . GLY A 1 91 ? 0.494 -3.105 -20.435 1.00 90.19 91 GLY A O 1
ATOM 672 N N . LEU A 1 92 ? 0.214 -1.772 -18.643 1.00 89.81 92 LEU A N 1
ATOM 673 C CA . LEU A 1 92 ? 1.581 -1.915 -18.139 1.00 89.81 92 LEU A CA 1
ATOM 674 C C . LEU A 1 92 ? 1.814 -3.336 -17.618 1.00 89.81 92 LEU A C 1
ATOM 676 O O . LEU A 1 92 ? 1.052 -3.852 -16.796 1.00 89.81 92 LEU A O 1
ATOM 680 N N . THR A 1 93 ? 2.910 -3.956 -18.048 1.00 85.88 93 THR A N 1
ATOM 681 C CA . THR A 1 93 ? 3.353 -5.263 -17.555 1.00 85.88 93 THR A CA 1
ATOM 682 C C . THR A 1 93 ? 4.211 -5.080 -16.307 1.00 85.88 93 THR A C 1
ATOM 684 O O . THR A 1 93 ? 5.432 -5.202 -16.346 1.00 85.88 93 THR A O 1
ATOM 687 N N . VAL A 1 94 ? 3.566 -4.743 -15.191 1.00 87.00 94 VAL A N 1
ATOM 688 C CA . VAL A 1 94 ? 4.243 -4.606 -13.896 1.00 87.00 94 VAL A CA 1
ATOM 689 C C . VAL A 1 94 ? 4.405 -5.996 -13.276 1.00 87.00 94 VAL A C 1
ATOM 691 O O . VAL A 1 94 ? 3.429 -6.610 -12.846 1.00 87.00 94 VAL A O 1
ATOM 694 N N . GLU A 1 95 ? 5.633 -6.513 -13.232 1.00 87.19 95 GLU A N 1
ATOM 695 C CA . GLU A 1 95 ? 5.915 -7.863 -12.711 1.00 87.19 95 GLU A CA 1
ATOM 696 C C . GLU A 1 95 ? 5.806 -7.967 -11.186 1.00 87.19 95 GLU A C 1
ATOM 698 O O . GLU A 1 95 ? 5.538 -9.042 -10.649 1.00 87.19 95 GLU A O 1
ATOM 703 N N . ASN A 1 96 ? 5.986 -6.847 -10.486 1.00 89.88 96 ASN A N 1
ATOM 704 C CA . ASN A 1 96 ? 5.845 -6.769 -9.043 1.00 89.88 96 ASN A CA 1
ATOM 705 C C . ASN A 1 96 ? 4.939 -5.602 -8.661 1.00 89.88 96 ASN A C 1
ATOM 707 O O . ASN A 1 96 ? 5.332 -4.445 -8.771 1.00 89.88 96 ASN A O 1
ATOM 711 N N . CYS A 1 97 ? 3.744 -5.906 -8.160 1.00 86.94 97 CYS A N 1
ATOM 712 C CA . CYS A 1 97 ? 2.809 -4.889 -7.715 1.00 86.94 97 CYS A CA 1
ATOM 713 C C . CYS A 1 97 ? 3.322 -4.093 -6.505 1.00 86.94 97 CYS A C 1
ATOM 715 O O . CYS A 1 97 ? 2.860 -2.979 -6.310 1.00 86.94 97 CYS A O 1
ATOM 717 N N . GLY A 1 98 ? 4.284 -4.611 -5.731 1.00 86.81 98 GLY A N 1
ATOM 718 C CA . GLY A 1 98 ? 4.986 -3.880 -4.671 1.00 86.81 98 GLY A CA 1
ATOM 719 C C . GLY A 1 98 ? 4.357 -3.953 -3.279 1.00 86.81 98 GLY A C 1
ATOM 720 O O . GLY A 1 98 ? 4.998 -3.542 -2.313 1.00 86.81 98 GLY A O 1
ATOM 721 N N . CYS A 1 99 ? 3.162 -4.536 -3.137 1.00 88.69 99 CYS A N 1
ATOM 722 C CA . CYS A 1 99 ? 2.437 -4.623 -1.863 1.00 88.69 99 CYS A CA 1
ATOM 723 C C . CYS A 1 99 ? 3.277 -5.213 -0.714 1.00 88.69 99 CYS A C 1
ATOM 725 O O . CYS A 1 99 ? 3.233 -4.698 0.397 1.00 88.69 99 CYS A O 1
ATOM 727 N N . PHE A 1 100 ? 4.081 -6.248 -0.973 1.00 90.88 100 PHE A N 1
ATOM 728 C CA . PHE A 1 100 ? 4.965 -6.888 0.016 1.00 90.88 100 PHE A CA 1
ATOM 729 C C . PHE A 1 100 ? 6.457 -6.687 -0.296 1.00 90.88 100 PHE A C 1
ATOM 731 O O . PHE A 1 100 ? 7.302 -7.492 0.110 1.00 90.88 100 PHE A O 1
ATOM 738 N N . GLY A 1 101 ? 6.796 -5.636 -1.045 1.00 88.69 101 GLY A N 1
ATOM 739 C CA . GLY A 1 101 ? 8.164 -5.420 -1.499 1.00 88.69 101 GLY A CA 1
ATOM 740 C C . GLY A 1 101 ? 8.614 -6.478 -2.509 1.00 88.69 101 GLY A C 1
ATOM 741 O O . GLY A 1 101 ? 7.853 -6.869 -3.392 1.00 88.69 101 GLY A O 1
ATOM 742 N N . THR A 1 102 ? 9.851 -6.961 -2.397 1.00 89.56 102 THR A N 1
ATOM 743 C CA . THR A 1 102 ? 10.411 -7.997 -3.293 1.00 89.56 102 THR A CA 1
ATOM 744 C C . THR A 1 102 ? 10.178 -9.435 -2.816 1.00 89.56 102 THR A C 1
ATOM 746 O O . THR A 1 102 ? 10.538 -10.374 -3.520 1.00 89.56 102 THR A O 1
ATOM 749 N N . TYR A 1 103 ? 9.584 -9.634 -1.635 1.00 85.56 103 TYR A N 1
ATOM 750 C CA . TYR A 1 103 ? 9.455 -10.960 -1.014 1.00 85.56 103 TYR A CA 1
ATOM 751 C C . TYR A 1 103 ? 8.210 -11.733 -1.456 1.00 85.56 103 TYR A C 1
ATOM 753 O O . TYR A 1 103 ? 8.236 -12.961 -1.492 1.00 85.56 103 TYR A O 1
ATOM 761 N N . LEU A 1 104 ? 7.125 -11.027 -1.785 1.00 82.81 104 LEU A N 1
ATOM 762 C CA . LEU A 1 104 ? 5.875 -11.606 -2.282 1.00 82.81 104 LEU A CA 1
ATOM 763 C C . LEU A 1 104 ? 5.502 -10.915 -3.596 1.00 82.81 104 LEU A C 1
ATOM 765 O O . LEU A 1 104 ? 4.563 -10.123 -3.669 1.00 82.81 104 LEU A O 1
ATOM 769 N N . THR A 1 105 ? 6.305 -11.166 -4.629 1.00 85.00 105 THR A N 1
ATOM 770 C CA . THR A 1 105 ? 6.079 -10.569 -5.943 1.00 85.00 105 THR A CA 1
ATOM 771 C C . THR A 1 105 ? 4.796 -11.129 -6.548 1.00 85.00 105 THR A C 1
ATOM 773 O O . THR A 1 105 ? 4.567 -12.338 -6.605 1.00 85.00 105 THR A O 1
ATOM 776 N N . GLN A 1 106 ? 3.923 -10.228 -6.981 1.00 84.50 106 GLN A N 1
ATOM 777 C CA . GLN A 1 106 ? 2.730 -10.570 -7.740 1.00 84.50 106 GLN A CA 1
ATOM 778 C C . GLN A 1 106 ? 2.696 -9.673 -8.965 1.00 84.50 106 GLN A C 1
ATOM 780 O O . GLN A 1 106 ? 2.809 -8.453 -8.837 1.00 84.50 106 GLN A O 1
ATOM 785 N N . SER A 1 107 ? 2.513 -10.267 -10.139 1.00 87.94 107 SER A N 1
ATOM 786 C CA . SER A 1 107 ? 2.310 -9.488 -11.350 1.00 87.94 107 SER A CA 1
ATOM 787 C C . SER A 1 107 ? 0.972 -8.758 -11.293 1.00 87.94 107 SER A C 1
ATOM 789 O O . SER A 1 107 ? -0.029 -9.264 -10.767 1.00 87.94 107 SER A O 1
ATOM 791 N N . LEU A 1 108 ? 0.959 -7.541 -11.828 1.00 88.56 108 LEU A N 1
ATOM 792 C CA . LEU A 1 108 ? -0.253 -6.756 -11.952 1.00 88.56 108 LEU A CA 1
ATOM 793 C C . LEU A 1 108 ? -1.226 -7.475 -12.890 1.00 88.56 108 LEU A C 1
ATOM 795 O O . LEU A 1 108 ? -0.916 -7.798 -14.034 1.00 88.56 108 LEU A O 1
ATOM 799 N N . GLY A 1 109 ? -2.430 -7.717 -12.386 1.00 90.00 109 GLY A N 1
ATOM 800 C CA . GLY A 1 109 ? -3.481 -8.393 -13.125 1.00 90.00 109 GLY A CA 1
ATOM 801 C C . GLY A 1 109 ? -4.771 -8.463 -12.324 1.00 90.00 109 GLY A C 1
ATOM 802 O O . GLY A 1 109 ? -4.905 -7.861 -11.255 1.00 90.00 109 GLY A O 1
ATOM 803 N N . TRP A 1 110 ? -5.722 -9.248 -12.825 1.00 91.31 110 TRP A N 1
ATOM 804 C CA . TRP A 1 110 ? -7.027 -9.428 -12.188 1.00 91.31 110 TRP A CA 1
ATOM 805 C C . TRP A 1 110 ? -6.980 -9.818 -10.703 1.00 91.31 110 TRP A C 1
ATOM 807 O O . TRP A 1 110 ? -7.764 -9.249 -9.944 1.00 91.31 110 TRP A O 1
ATOM 817 N N . PRO A 1 111 ? -6.086 -10.718 -10.240 1.00 89.75 111 PRO A N 1
ATOM 818 C CA . PRO A 1 111 ? -6.035 -11.074 -8.824 1.00 89.75 111 PRO A CA 1
ATOM 819 C C . PRO A 1 111 ? -5.744 -9.873 -7.918 1.00 89.75 111 PRO A C 1
ATOM 821 O O . PRO A 1 111 ? -6.410 -9.713 -6.897 1.00 89.75 111 PRO A O 1
ATOM 824 N N . VAL A 1 112 ? -4.804 -9.008 -8.314 1.00 90.50 112 VAL A N 1
ATOM 825 C CA . VAL A 1 112 ? -4.419 -7.808 -7.552 1.00 90.50 112 VAL A CA 1
ATOM 826 C C . VAL A 1 112 ? -5.573 -6.805 -7.518 1.00 90.50 112 VAL A C 1
ATOM 828 O O . VAL A 1 112 ? -5.951 -6.345 -6.447 1.00 90.50 112 VAL A O 1
ATOM 831 N N . LEU A 1 113 ? -6.229 -6.557 -8.656 1.00 91.50 113 LEU A N 1
ATOM 832 C CA . LEU A 1 113 ? -7.392 -5.660 -8.719 1.00 91.50 113 LEU A CA 1
ATOM 833 C C . LEU A 1 113 ? -8.553 -6.126 -7.831 1.00 91.50 113 LEU A C 1
ATOM 835 O O . LEU A 1 113 ? -9.221 -5.311 -7.195 1.00 91.50 113 LEU A O 1
ATOM 839 N N . VAL A 1 114 ? -8.805 -7.437 -7.777 1.00 94.00 114 VAL A N 1
ATOM 840 C CA . VAL A 1 114 ? -9.834 -8.004 -6.896 1.00 94.00 114 VAL A CA 1
ATOM 841 C C . VAL A 1 114 ? -9.437 -7.841 -5.428 1.00 94.00 114 VAL A C 1
ATOM 843 O O . VAL A 1 114 ? -10.283 -7.471 -4.615 1.00 94.00 114 VAL A O 1
ATOM 846 N N . GLN A 1 115 ? -8.168 -8.077 -5.079 1.00 93.06 115 GLN A N 1
ATOM 847 C CA . GLN A 1 115 ? -7.654 -7.872 -3.720 1.00 93.06 115 GLN A CA 1
ATOM 848 C C . GLN A 1 115 ? -7.795 -6.406 -3.282 1.00 93.06 115 GLN A C 1
ATOM 850 O O . GLN A 1 115 ? -8.363 -6.143 -2.220 1.00 93.06 115 GLN A O 1
ATOM 855 N N . ASP A 1 116 ? -7.393 -5.460 -4.129 1.00 93.44 116 ASP A N 1
ATOM 856 C CA . ASP A 1 116 ? -7.544 -4.024 -3.882 1.00 93.44 116 ASP A CA 1
ATOM 857 C C . ASP A 1 116 ? -9.017 -3.620 -3.758 1.00 93.44 116 ASP A C 1
ATOM 859 O O . ASP A 1 116 ? -9.406 -2.895 -2.838 1.00 93.44 116 ASP A O 1
ATOM 863 N N . GLY A 1 117 ? -9.876 -4.160 -4.627 1.00 92.88 117 GLY A N 1
ATOM 864 C CA . GLY A 1 117 ? -11.322 -3.974 -4.549 1.00 92.88 117 GLY A CA 1
ATOM 865 C C . GLY A 1 117 ? -11.902 -4.449 -3.213 1.00 92.88 117 GLY A C 1
ATOM 866 O O . GLY A 1 117 ? -12.714 -3.748 -2.605 1.00 92.88 117 GLY A O 1
ATOM 867 N N . LEU A 1 118 ? -11.453 -5.601 -2.705 1.00 94.31 118 LEU A N 1
ATOM 868 C CA . LEU A 1 118 ? -11.862 -6.107 -1.393 1.00 94.31 118 LEU A CA 1
ATOM 869 C C . LEU A 1 118 ? -11.400 -5.187 -0.257 1.00 94.31 118 LEU A C 1
ATOM 871 O O . LEU A 1 118 ? -12.193 -4.895 0.642 1.00 94.31 118 LEU A O 1
ATOM 875 N N . LEU A 1 119 ? -10.162 -4.681 -0.301 1.00 93.88 119 LEU A N 1
ATOM 876 C CA . LEU A 1 119 ? -9.670 -3.709 0.681 1.00 93.88 119 LEU A CA 1
ATOM 877 C C . LEU A 1 119 ? -10.522 -2.430 0.679 1.00 93.88 119 LEU A C 1
ATOM 879 O O . LEU A 1 119 ? -10.942 -1.958 1.737 1.00 93.88 119 LEU A O 1
ATOM 883 N N . LEU A 1 120 ? -10.888 -1.914 -0.493 1.00 94.62 120 LEU A N 1
ATOM 884 C CA . LEU A 1 120 ? -11.772 -0.750 -0.597 1.00 94.62 120 LEU A CA 1
ATOM 885 C C . LEU A 1 120 ? -13.186 -1.021 -0.064 1.00 94.62 120 LEU A C 1
ATOM 887 O O . LEU A 1 120 ? -13.771 -0.166 0.611 1.00 94.62 120 LEU A O 1
ATOM 891 N N . VAL A 1 121 ? -13.737 -2.216 -0.294 1.00 94.75 121 VAL A N 1
ATOM 892 C CA . VAL A 1 121 ? -15.019 -2.622 0.307 1.00 94.75 121 VAL A CA 1
ATOM 893 C C . VAL A 1 121 ? -14.916 -2.618 1.833 1.00 94.75 121 VAL A C 1
ATOM 895 O O . VAL A 1 121 ? -15.783 -2.048 2.509 1.00 94.75 121 VAL A O 1
ATOM 898 N N . TYR A 1 122 ? -13.844 -3.180 2.397 1.00 92.50 122 TYR A N 1
ATOM 899 C CA . TYR A 1 122 ? -13.614 -3.156 3.841 1.00 92.50 122 TYR A CA 1
ATOM 900 C C . TYR A 1 122 ? -13.429 -1.733 4.380 1.00 92.50 122 TYR A C 1
ATOM 902 O O . TYR A 1 122 ? -13.965 -1.417 5.448 1.00 92.50 122 TYR A O 1
ATOM 910 N N . ALA A 1 123 ? -12.777 -0.842 3.628 1.00 92.88 123 ALA A N 1
ATOM 911 C CA . ALA A 1 123 ? -12.679 0.577 3.967 1.00 92.88 123 ALA A CA 1
ATOM 912 C C . ALA A 1 123 ? -14.067 1.219 4.057 1.00 92.88 123 ALA A C 1
ATOM 914 O O . ALA A 1 123 ? -14.396 1.861 5.058 1.00 92.88 123 ALA A O 1
ATOM 915 N N . GLY A 1 124 ? -14.936 0.959 3.076 1.00 91.50 124 GLY A N 1
ATOM 916 C CA . GLY A 1 124 ? -16.326 1.413 3.086 1.00 91.50 124 GLY A CA 1
ATOM 917 C C . GLY A 1 124 ? -17.117 0.909 4.299 1.00 91.50 124 GLY A C 1
ATOM 918 O O . GLY A 1 124 ? -17.857 1.677 4.924 1.00 91.50 124 GLY A O 1
ATOM 919 N N . VAL A 1 125 ? -16.936 -0.358 4.685 1.00 91.69 125 VAL A N 1
ATOM 920 C CA . VAL A 1 125 ? -17.566 -0.941 5.884 1.00 91.69 125 VAL A CA 1
ATOM 921 C C . VAL A 1 125 ? -17.078 -0.248 7.160 1.00 91.69 125 VAL A C 1
ATOM 923 O O . VAL A 1 125 ? -17.897 0.158 7.991 1.00 91.69 125 VAL A O 1
ATOM 926 N N . LEU A 1 126 ? -15.764 -0.058 7.312 1.00 89.06 126 LEU A N 1
ATOM 927 C CA . LEU A 1 126 ? -15.182 0.612 8.478 1.00 89.06 126 LEU A CA 1
ATOM 928 C C . LEU A 1 126 ? -15.623 2.080 8.571 1.00 89.06 126 LEU A C 1
ATOM 930 O O . LEU A 1 126 ? -16.015 2.535 9.650 1.00 89.06 126 LEU A O 1
ATOM 934 N N . LEU A 1 127 ? -15.640 2.807 7.450 1.00 89.50 127 LEU A N 1
ATOM 935 C CA . LEU A 1 127 ? -16.099 4.196 7.386 1.00 89.50 127 LEU A CA 1
ATOM 936 C C . LEU A 1 127 ? -17.585 4.328 7.728 1.00 89.50 127 LEU A C 1
ATOM 938 O O . LEU A 1 127 ? -17.959 5.225 8.487 1.00 89.50 127 LEU A O 1
ATOM 942 N N . ARG A 1 128 ? -18.443 3.426 7.234 1.00 88.25 128 ARG A N 1
ATOM 943 C CA . ARG A 1 128 ? -19.863 3.388 7.627 1.00 88.25 128 ARG A CA 1
ATOM 944 C C . ARG A 1 128 ? -20.021 3.167 9.129 1.00 88.25 128 ARG A C 1
ATOM 946 O O . ARG A 1 128 ? -20.825 3.857 9.755 1.00 88.25 128 ARG A O 1
ATOM 953 N N . GLY A 1 129 ? -19.238 2.259 9.716 1.00 84.69 129 GLY A N 1
ATOM 954 C CA . GLY A 1 129 ? -19.237 2.017 11.162 1.00 84.69 129 GLY A CA 1
ATOM 955 C C . GLY A 1 129 ? -18.854 3.262 11.969 1.00 84.69 129 GLY A C 1
ATOM 956 O O . GLY A 1 129 ? -19.525 3.602 12.941 1.00 84.69 129 GLY A O 1
ATOM 957 N N . VAL A 1 130 ? -17.827 3.988 11.522 1.00 84.25 130 VAL A N 1
ATOM 958 C CA . VAL A 1 130 ? -17.376 5.241 12.146 1.00 84.25 130 VAL A CA 1
ATOM 959 C C . VAL A 1 130 ? -18.418 6.360 12.026 1.00 84.25 130 VAL A C 1
ATOM 961 O O . VAL A 1 130 ? -18.656 7.080 12.998 1.00 84.25 130 VAL A O 1
ATOM 964 N N . ARG A 1 131 ? -19.060 6.508 10.859 1.00 82.19 131 ARG A N 1
ATOM 965 C CA . ARG A 1 131 ? -20.111 7.516 10.633 1.00 82.19 131 ARG A CA 1
ATOM 966 C C . ARG A 1 131 ? -21.318 7.279 11.540 1.00 82.19 131 ARG A C 1
ATOM 968 O O . ARG A 1 131 ? -21.769 8.216 12.187 1.00 82.19 131 ARG A O 1
ATOM 975 N N . ARG A 1 132 ? -21.772 6.026 11.672 1.00 78.62 132 ARG A N 1
ATOM 976 C CA . ARG A 1 132 ? -22.897 5.660 12.554 1.00 78.62 132 ARG A CA 1
ATOM 977 C C . ARG A 1 132 ? -22.652 6.028 14.019 1.00 78.62 132 ARG A C 1
ATOM 979 O O . ARG A 1 132 ? -23.564 6.509 14.676 1.00 78.62 132 ARG A O 1
ATOM 986 N N . GLN A 1 133 ? -21.424 5.874 14.515 1.00 70.62 133 GLN A N 1
ATOM 987 C CA . GLN A 1 133 ? -21.072 6.276 15.885 1.00 70.62 133 GLN A CA 1
ATOM 988 C C . GLN A 1 133 ? -21.082 7.797 16.087 1.00 70.62 133 GLN A C 1
ATOM 990 O O . GLN A 1 133 ? -21.335 8.267 17.188 1.00 70.62 133 GLN A O 1
ATOM 995 N N . GLY A 1 134 ? -20.809 8.577 15.036 1.00 62.38 134 GLY A N 1
ATOM 996 C CA . GLY A 1 134 ? -20.897 10.038 15.089 1.00 62.38 134 GLY A CA 1
ATOM 997 C C . GLY A 1 134 ? -22.326 10.582 15.106 1.00 62.38 134 GLY A C 1
ATOM 998 O O . GLY A 1 134 ? -22.522 11.701 15.565 1.00 62.38 134 GLY A O 1
ATOM 999 N N . SER A 1 135 ? -23.293 9.802 14.618 1.00 61.06 135 SER A N 1
ATOM 1000 C CA . SER A 1 135 ? -24.709 10.182 14.522 1.00 61.06 135 SER A CA 1
ATOM 1001 C C . SER A 1 135 ? -25.566 9.693 15.693 1.00 61.06 135 SER A C 1
ATOM 1003 O O . SER A 1 135 ? -26.752 10.003 15.730 1.00 61.06 135 SER A O 1
ATOM 1005 N N . ALA A 1 136 ? -25.005 8.931 16.640 1.00 56.22 136 ALA A N 1
ATOM 1006 C CA . ALA A 1 136 ? -25.726 8.562 17.854 1.00 56.22 136 ALA A CA 1
ATOM 1007 C C . ALA A 1 136 ? -26.044 9.840 18.665 1.00 56.22 136 ALA A C 1
ATOM 1009 O O . ALA A 1 136 ? -25.122 10.627 18.912 1.00 56.22 136 ALA A O 1
ATOM 1010 N N . PRO A 1 137 ? -27.310 10.083 19.061 1.00 51.62 137 PRO A N 1
ATOM 1011 C CA . PRO A 1 137 ? -27.667 11.275 19.818 1.00 51.62 137 PRO A CA 1
ATOM 1012 C C . PRO A 1 137 ? -26.876 11.301 21.127 1.00 51.62 137 PRO A C 1
ATOM 1014 O O . PRO A 1 137 ? -26.929 10.351 21.907 1.00 51.62 137 PRO A O 1
ATOM 1017 N N . ARG A 1 138 ? -26.150 12.394 21.386 1.00 56.03 138 ARG A N 1
ATOM 1018 C CA . ARG A 1 138 ? -25.675 12.683 22.741 1.00 56.03 138 ARG A CA 1
ATOM 1019 C C . ARG A 1 138 ? -26.915 13.012 23.562 1.00 56.03 138 ARG A C 1
ATOM 1021 O O . ARG A 1 138 ? -27.430 14.120 23.462 1.00 56.03 138 ARG A O 1
ATOM 1028 N N . THR A 1 139 ? -27.408 12.063 24.347 1.00 53.25 139 THR A N 1
ATOM 1029 C CA . THR A 1 139 ? -28.323 12.370 25.447 1.00 53.25 139 THR A CA 1
ATOM 1030 C C . THR A 1 139 ? -27.543 13.206 26.455 1.00 53.25 139 THR A C 1
ATOM 1032 O O . THR A 1 139 ? -26.844 12.682 27.319 1.00 53.25 139 THR A O 1
ATOM 1035 N N . HIS A 1 140 ? -27.586 14.524 26.271 1.00 52.44 140 HIS A N 1
ATOM 1036 C CA . HIS A 1 140 ? -27.176 15.486 27.276 1.00 52.44 140 HIS A CA 1
ATOM 1037 C C . HIS A 1 140 ? -28.204 15.357 28.403 1.00 52.44 140 HIS A C 1
ATOM 1039 O O . HIS A 1 140 ? -29.341 15.795 28.255 1.00 52.44 140 HIS A O 1
ATOM 1045 N N . SER A 1 141 ? -27.840 14.663 29.483 1.00 55.84 141 SER A N 1
ATOM 1046 C CA . SER A 1 141 ? -28.634 14.678 30.710 1.00 55.84 141 SER A CA 1
ATOM 1047 C C . SER A 1 141 ? -28.520 16.086 31.281 1.00 55.84 141 SER A C 1
ATOM 1049 O O . SER A 1 141 ? -27.486 16.462 31.832 1.00 55.84 141 SER A O 1
ATOM 1051 N N . SER A 1 142 ? -29.531 16.909 31.029 1.00 56.84 142 SER A N 1
ATOM 1052 C CA . SER A 1 142 ? -29.743 18.182 31.709 1.00 56.84 142 SER A CA 1
ATOM 1053 C C . SER A 1 142 ? -30.254 17.850 33.107 1.00 56.84 142 SER A C 1
ATOM 1055 O O . SER A 1 142 ? -31.461 17.824 33.331 1.00 56.84 142 SER A O 1
ATOM 1057 N N . ASP A 1 143 ? -29.352 17.526 34.033 1.00 55.78 143 ASP A N 1
ATOM 1058 C CA . ASP A 1 143 ? -29.744 17.317 35.424 1.00 55.78 143 ASP A CA 1
ATOM 1059 C C . ASP A 1 143 ? -29.823 18.672 36.142 1.00 55.78 143 ASP A C 1
ATOM 1061 O O . ASP A 1 143 ? -28.838 19.256 36.583 1.00 55.78 143 ASP A O 1
ATOM 1065 N N . THR A 1 144 ? -31.041 19.202 36.086 1.00 55.88 144 THR A N 1
ATOM 1066 C CA . THR A 1 144 ? -31.798 19.803 37.185 1.00 55.88 144 THR A CA 1
ATOM 1067 C C . THR A 1 144 ? -31.121 20.893 38.027 1.00 55.88 144 THR A C 1
ATOM 1069 O O . THR A 1 144 ? -30.411 20.657 39.000 1.00 55.88 144 THR A O 1
ATOM 1072 N N . LYS A 1 145 ? -31.494 22.131 37.690 1.00 55.72 145 LYS A N 1
ATOM 1073 C CA . LYS A 1 145 ? -31.486 23.319 38.549 1.00 55.72 145 LYS A CA 1
ATOM 1074 C C . LYS A 1 145 ? -32.251 23.018 39.850 1.00 55.72 145 LYS A C 1
ATOM 1076 O O . LYS A 1 145 ? -33.467 22.854 39.806 1.00 55.72 145 LYS A O 1
ATOM 1081 N N . VAL A 1 146 ? -31.560 22.966 40.987 1.00 61.88 146 VAL A N 1
ATOM 1082 C CA . VAL A 1 146 ? -32.189 23.062 42.314 1.00 61.88 146 VAL A CA 1
ATOM 1083 C C . VAL A 1 146 ? -31.895 24.461 42.842 1.00 61.88 146 VAL A C 1
ATOM 1085 O O . VAL A 1 146 ? -30.898 24.687 43.517 1.00 61.88 146 VAL A O 1
ATOM 1088 N N . ASP A 1 147 ? -32.752 25.411 42.469 1.00 67.25 147 ASP A N 1
ATOM 1089 C CA . ASP A 1 147 ? -32.917 26.645 43.233 1.00 67.25 147 ASP A CA 1
ATOM 1090 C C . ASP A 1 147 ? -33.913 26.336 44.356 1.00 67.25 147 ASP A C 1
ATOM 1092 O O . ASP A 1 147 ? -35.060 25.979 44.078 1.00 67.25 147 ASP A O 1
ATOM 1096 N N . SER A 1 148 ? -33.510 26.489 45.614 1.00 59.22 148 SER A N 1
ATOM 1097 C CA . SER A 1 148 ? -34.417 26.871 46.703 1.00 59.22 148 SER A CA 1
ATOM 1098 C C . SER A 1 148 ? -33.615 27.553 47.824 1.00 59.22 148 SER A C 1
ATOM 1100 O O . SER A 1 148 ? -32.548 27.040 48.167 1.00 59.22 148 SER A O 1
ATOM 1102 N N . PRO A 1 149 ? -34.080 28.711 48.333 1.00 67.81 149 PRO A N 1
ATOM 1103 C CA . PRO A 1 149 ? -33.495 29.426 49.469 1.00 67.81 149 PRO A CA 1
ATOM 1104 C C . PRO A 1 149 ? -33.817 28.786 50.826 1.00 67.81 149 PRO A C 1
ATOM 1106 O O . PRO A 1 149 ? -34.831 28.056 50.920 1.00 67.81 149 PRO A O 1
#

InterPro domains:
  IPR009908 Methylamine utilisation protein, MauE [PF07291] (2-127)

Foldseek 3Di:
DVVLLVLLVLLLQLLVLCVVQVVCQLVLQVLLVPDHDPRSSVVSCLLSVLSNVLSVCCNVPVPDLDCVSLVSLLVSLCVLLVSLVSCVVVVRFRQASSSRHPPDRHTRDDVSNVVSVVSNVVSVVSVVVSVVVVPDDPPPPPPDDDDDD

pLDDT: mean 87.36, std 11.09, range [51.62, 96.12]

Sequence (149 aa):
MVLRLVLGTVFTAMAVGQLASFGAMPEILAAYEVVEGGAATALAVTLIAGELLCGLWFLLRPRSSARTPVWVYTGVSLLWAGLAVQGFLRGLTVENCGCFGTYLTQSLGWPVLVQDGLLLVYAGVLLRGVRRQGSAPRTHSSDTKVDSP

Radius of gyration: 19.96 Å; chains: 1; bounding box: 50×41×70 Å

Organism: NCBI:txid1214925